Protein AF-A0A2V6VV26-F1 (afdb_monomer_lite)

Secondary structure (DSSP, 8-state):
-------------HHHHHHHHHHHHHHHHHT--------------GGGSPPPPP-SS--S-HHHHHHHHHHHTT-GGGSTTSS--HHHHHTBTTB----SS-SS--TTSTT--

Radius of gyration: 33.59 Å; chains: 1; bounding box: 86×89×39 Å

Foldseek 3Di:
DDDDDDDDDPDDDVVVVVVVVVVVVVVVVVPPPPPPPDPPPPPDPPVPDDDDDDDDDDDPDPVVVVVVVVVQQPFLCVPPVSHDHVCNQLVDVGHRPDLPPDPDCPPVNPSPD

Structure (mmCIF, N/CA/C/O backbone):
data_AF-A0A2V6VV26-F1
#
_entry.id   AF-A0A2V6VV26-F1
#
loop_
_atom_site.group_PDB
_atom_site.id
_atom_site.type_symbol
_atom_site.label_atom_id
_atom_site.label_alt_id
_atom_site.label_comp_id
_atom_site.label_asym_id
_atom_site.label_entity_id
_atom_site.label_seq_id
_atom_site.pdbx_PDB_ins_code
_atom_site.Cartn_x
_atom_site.Cartn_y
_atom_site.Cartn_z
_atom_site.occupancy
_atom_site.B_iso_or_equiv
_atom_site.auth_seq_id
_atom_site.auth_comp_id
_atom_site.auth_asym_id
_atom_site.auth_atom_id
_atom_site.pdbx_PDB_model_num
ATOM 1 N N . MET A 1 1 ? 70.371 -73.376 -9.907 1.00 39.97 1 MET A N 1
ATOM 2 C CA . MET A 1 1 ? 70.456 -71.936 -10.234 1.00 39.97 1 MET A CA 1
ATOM 3 C C . MET A 1 1 ? 69.125 -71.299 -9.867 1.00 39.97 1 MET A C 1
ATOM 5 O O . MET A 1 1 ? 68.187 -71.362 -10.646 1.00 39.97 1 MET A O 1
ATOM 9 N N . GLU A 1 2 ? 69.020 -70.791 -8.638 1.00 45.44 2 GLU A N 1
ATOM 10 C CA . GLU A 1 2 ? 67.886 -69.985 -8.168 1.00 45.44 2 GLU A CA 1
ATOM 11 C C . GLU A 1 2 ? 68.061 -68.538 -8.638 1.00 45.44 2 GLU A C 1
ATOM 13 O O . GLU A 1 2 ? 69.103 -67.929 -8.399 1.00 45.44 2 GLU A O 1
ATOM 18 N N . THR A 1 3 ? 67.039 -67.968 -9.271 1.00 49.72 3 THR A N 1
ATOM 19 C CA . THR A 1 3 ? 66.955 -66.529 -9.549 1.00 49.72 3 THR A CA 1
ATOM 20 C C . THR A 1 3 ? 65.807 -65.935 -8.743 1.00 49.72 3 THR A C 1
ATOM 22 O O . THR A 1 3 ? 64.638 -66.221 -8.998 1.00 49.72 3 THR A O 1
ATOM 25 N N . GLY A 1 4 ? 66.148 -65.117 -7.745 1.00 50.66 4 GLY A N 1
ATOM 26 C CA . GLY A 1 4 ? 65.194 -64.421 -6.888 1.00 50.66 4 GLY A CA 1
ATOM 27 C C . GLY A 1 4 ? 64.554 -63.211 -7.572 1.00 50.66 4 GLY A C 1
ATOM 28 O O . GLY A 1 4 ? 65.247 -62.323 -8.065 1.00 50.66 4 GLY A O 1
ATOM 29 N N . HIS A 1 5 ? 63.224 -63.123 -7.523 1.00 55.06 5 HIS A N 1
ATOM 30 C CA . HIS A 1 5 ? 62.486 -61.908 -7.869 1.00 55.06 5 HIS A CA 1
ATOM 31 C C . HIS A 1 5 ? 62.148 -61.101 -6.608 1.00 55.06 5 HIS A C 1
ATOM 33 O O . HIS A 1 5 ? 61.232 -61.420 -5.847 1.00 55.06 5 HIS A O 1
ATOM 39 N N . ARG A 1 6 ? 62.900 -60.011 -6.397 1.00 57.06 6 ARG A N 1
ATOM 40 C CA . ARG A 1 6 ? 62.583 -58.951 -5.428 1.00 57.06 6 ARG A CA 1
ATOM 41 C C . ARG A 1 6 ? 61.258 -58.284 -5.807 1.00 57.06 6 ARG A C 1
ATOM 43 O O . ARG A 1 6 ? 61.148 -57.680 -6.868 1.00 57.06 6 ARG A O 1
ATOM 50 N N . ARG A 1 7 ? 60.280 -58.324 -4.898 1.00 55.31 7 ARG A N 1
ATOM 51 C CA . ARG A 1 7 ? 59.045 -57.531 -4.982 1.00 55.31 7 ARG A CA 1
ATOM 52 C C . ARG A 1 7 ? 59.371 -56.041 -4.821 1.00 55.31 7 ARG A C 1
ATOM 54 O O . ARG A 1 7 ? 59.779 -55.601 -3.745 1.00 55.31 7 ARG A O 1
ATOM 61 N N . SER A 1 8 ? 59.178 -55.270 -5.886 1.00 57.44 8 SER A N 1
ATOM 62 C CA . SER A 1 8 ? 59.209 -53.808 -5.901 1.00 57.44 8 SER A CA 1
ATOM 63 C C . SER A 1 8 ? 57.988 -53.263 -5.153 1.00 57.44 8 SER A C 1
ATOM 65 O O . SER A 1 8 ? 56.840 -53.399 -5.568 1.00 57.44 8 SER A O 1
ATOM 67 N N . ARG A 1 9 ? 58.239 -52.674 -3.984 1.00 58.75 9 ARG A N 1
ATOM 68 C CA . ARG A 1 9 ? 57.225 -52.053 -3.131 1.00 58.75 9 ARG A CA 1
ATOM 69 C C . ARG A 1 9 ? 56.869 -50.690 -3.742 1.00 58.75 9 ARG A C 1
ATOM 71 O O . ARG A 1 9 ? 57.647 -49.747 -3.625 1.00 58.75 9 ARG A O 1
ATOM 78 N N . CYS A 1 10 ? 55.731 -50.599 -4.429 1.00 59.41 10 CYS A N 1
ATOM 79 C CA . CYS A 1 10 ? 55.211 -49.340 -4.964 1.00 59.41 10 CYS A CA 1
ATOM 80 C C . CYS A 1 10 ? 54.900 -48.393 -3.792 1.00 59.41 10 CYS A C 1
ATOM 82 O O . CYS A 1 10 ? 53.997 -48.655 -2.997 1.00 59.41 10 CYS A O 1
ATOM 84 N N . ARG A 1 11 ? 55.689 -47.325 -3.638 1.00 60.28 11 ARG A N 1
ATOM 85 C CA . ARG A 1 11 ? 55.463 -46.276 -2.636 1.00 60.28 11 ARG A CA 1
ATOM 86 C C . ARG A 1 11 ? 54.158 -45.558 -2.991 1.00 60.28 11 ARG A C 1
ATOM 88 O O . ARG A 1 11 ? 54.044 -44.970 -4.060 1.00 60.28 11 ARG A O 1
ATOM 95 N N . SER A 1 12 ? 53.164 -45.611 -2.111 1.00 58.12 12 SER A N 1
ATOM 96 C CA . SER A 1 12 ? 51.970 -44.776 -2.219 1.00 58.12 12 SER A CA 1
ATOM 97 C C . SER A 1 12 ? 52.377 -43.319 -1.976 1.00 58.12 12 SER A C 1
ATOM 99 O O . SER A 1 12 ? 52.893 -42.986 -0.914 1.00 58.12 12 SER A O 1
ATOM 101 N N . HIS A 1 13 ? 52.201 -42.453 -2.977 1.00 55.66 13 HIS A N 1
ATOM 102 C CA . HIS A 1 13 ? 52.558 -41.034 -2.897 1.00 55.66 13 HIS A CA 1
ATOM 103 C C . HIS A 1 13 ? 51.375 -40.223 -2.326 1.00 55.66 13 HIS A C 1
ATOM 105 O O . HIS A 1 13 ? 50.423 -39.948 -3.059 1.00 55.66 13 HIS A O 1
ATOM 111 N N . PRO A 1 14 ? 51.392 -39.819 -1.038 1.00 57.38 14 PRO A N 1
ATOM 112 C CA . PRO A 1 14 ? 50.271 -39.111 -0.403 1.00 57.38 14 PRO A CA 1
ATOM 113 C C . PRO A 1 14 ? 50.021 -37.725 -1.018 1.00 57.38 14 PRO A C 1
ATOM 115 O O . PRO A 1 14 ? 48.887 -37.255 -1.047 1.00 57.38 14 PRO A O 1
ATOM 118 N N . LEU A 1 15 ? 51.060 -37.107 -1.586 1.00 57.50 15 LEU A N 1
ATOM 119 C CA . LEU A 1 15 ? 50.991 -35.794 -2.232 1.00 57.50 15 LEU A CA 1
ATOM 120 C C . LEU A 1 15 ? 50.169 -35.813 -3.532 1.00 57.50 15 LEU A C 1
ATOM 122 O O . LEU A 1 15 ? 49.463 -34.853 -3.823 1.00 57.50 15 LEU A O 1
ATOM 126 N N . ALA A 1 16 ? 50.179 -36.929 -4.271 1.00 57.56 16 ALA A N 1
ATOM 127 C CA . ALA A 1 16 ? 49.372 -37.081 -5.484 1.00 57.56 16 ALA A CA 1
ATOM 128 C C . ALA A 1 16 ? 47.865 -37.136 -5.169 1.00 57.56 16 ALA A C 1
ATOM 130 O O . ALA A 1 16 ? 47.043 -36.637 -5.935 1.00 57.56 16 ALA A O 1
ATOM 131 N N . ARG A 1 17 ? 47.497 -37.691 -4.005 1.00 58.94 17 ARG A N 1
ATOM 132 C CA . ARG A 1 17 ? 46.103 -37.755 -3.535 1.00 58.94 17 ARG A CA 1
ATOM 133 C C . ARG A 1 17 ? 45.582 -36.396 -3.071 1.00 58.94 17 ARG A C 1
ATOM 135 O O . ARG A 1 17 ? 44.434 -36.067 -3.349 1.00 58.94 17 ARG A O 1
ATOM 142 N N . ALA A 1 18 ? 46.425 -35.598 -2.415 1.00 60.72 18 ALA A N 1
ATOM 143 C CA . ALA A 1 18 ? 46.066 -34.246 -1.991 1.00 60.72 18 ALA A CA 1
ATOM 144 C C . ALA A 1 18 ? 45.855 -33.299 -3.189 1.00 60.72 18 ALA A C 1
ATOM 146 O O . ALA A 1 18 ? 44.900 -32.526 -3.196 1.00 60.72 18 ALA A O 1
ATOM 147 N N . GLY A 1 19 ? 46.686 -33.409 -4.234 1.00 68.19 19 GLY A N 1
ATOM 148 C CA . GLY A 1 19 ? 46.536 -32.609 -5.458 1.00 68.19 19 GLY A CA 1
ATOM 149 C C . GLY A 1 19 ? 45.249 -32.909 -6.235 1.00 68.19 19 GLY A C 1
ATOM 150 O O . GLY A 1 19 ? 44.581 -31.987 -6.708 1.00 68.19 19 GLY A O 1
ATOM 151 N N . LEU A 1 20 ? 44.851 -34.185 -6.311 1.00 72.44 20 LEU A N 1
ATOM 152 C CA . LEU A 1 20 ? 43.575 -34.580 -6.918 1.00 72.44 20 LEU A CA 1
ATOM 153 C C . LEU A 1 20 ? 42.377 -34.054 -6.107 1.00 72.44 20 LEU A C 1
ATOM 155 O O . LEU A 1 20 ? 41.409 -33.564 -6.677 1.00 72.44 20 LEU A O 1
ATOM 159 N N . ALA A 1 21 ? 42.450 -34.101 -4.774 1.00 73.56 21 ALA A N 1
ATOM 160 C CA . ALA A 1 21 ? 41.376 -33.601 -3.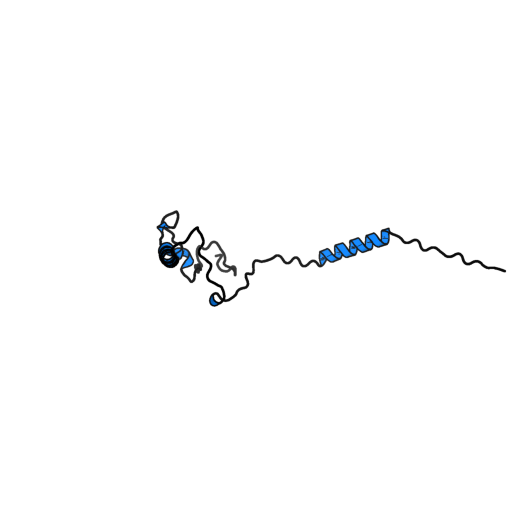919 1.00 73.56 21 ALA A CA 1
ATOM 161 C C . ALA A 1 21 ? 41.175 -32.080 -4.060 1.00 73.56 21 ALA A C 1
ATOM 163 O O . ALA A 1 21 ? 40.037 -31.626 -4.167 1.00 73.56 21 ALA A O 1
ATOM 164 N N . LEU A 1 22 ? 42.260 -31.295 -4.127 1.00 76.31 22 LEU A N 1
ATOM 165 C CA . LEU A 1 22 ? 42.164 -29.844 -4.335 1.00 76.31 22 LEU A CA 1
ATOM 166 C C . LEU A 1 22 ? 41.591 -29.479 -5.709 1.00 76.31 22 LEU A C 1
ATOM 168 O O . LEU A 1 22 ? 40.795 -28.549 -5.808 1.00 76.31 22 LEU A O 1
ATOM 172 N N . SER A 1 23 ? 41.977 -30.202 -6.762 1.00 74.69 23 SER A N 1
ATOM 173 C CA . SER A 1 23 ? 41.477 -29.941 -8.118 1.00 74.69 23 SER A CA 1
ATOM 174 C C . SER A 1 23 ? 39.997 -30.302 -8.270 1.00 74.69 23 SER A C 1
ATOM 176 O O . SER A 1 23 ? 39.257 -29.541 -8.888 1.00 74.69 23 SER A O 1
ATOM 178 N N . VAL A 1 24 ? 39.529 -31.383 -7.636 1.00 81.88 24 VAL A N 1
ATOM 179 C CA . VAL A 1 24 ? 38.095 -31.724 -7.581 1.00 81.88 24 VAL A CA 1
ATOM 180 C C . VAL A 1 24 ? 37.297 -30.675 -6.801 1.00 81.88 24 VAL A C 1
ATOM 182 O O . VAL A 1 24 ? 36.218 -30.285 -7.240 1.00 81.88 24 VAL A O 1
ATOM 185 N N . LEU A 1 25 ? 37.830 -30.168 -5.684 1.00 80.25 25 LEU A N 1
ATOM 186 C CA . LEU A 1 25 ? 37.162 -29.131 -4.893 1.00 80.25 25 LEU A CA 1
ATOM 187 C C . LEU A 1 25 ? 37.072 -27.798 -5.656 1.00 80.25 25 LEU A C 1
ATOM 189 O O . LEU A 1 25 ? 36.011 -27.178 -5.692 1.00 80.25 25 LEU A O 1
ATOM 193 N N . ALA A 1 26 ? 38.162 -27.381 -6.308 1.00 81.50 26 ALA A N 1
ATOM 194 C CA . ALA A 1 26 ? 38.203 -26.166 -7.120 1.00 81.50 26 ALA A CA 1
ATOM 195 C C . ALA A 1 26 ? 37.259 -26.250 -8.328 1.00 81.50 26 ALA A C 1
ATOM 197 O O . ALA A 1 26 ? 36.564 -25.287 -8.640 1.00 81.50 26 ALA A O 1
ATOM 198 N N . LEU A 1 27 ? 37.180 -27.416 -8.974 1.00 79.56 27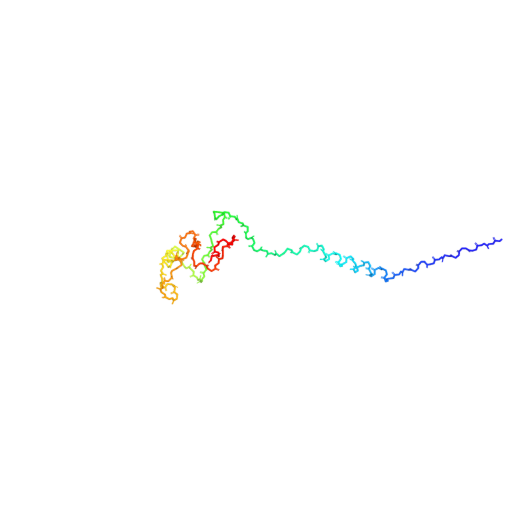 LEU A N 1
ATOM 199 C CA . LEU A 1 27 ? 36.262 -27.637 -10.084 1.00 79.56 27 LEU A CA 1
ATOM 200 C C . LEU A 1 27 ? 34.797 -27.666 -9.614 1.00 79.56 27 LEU A C 1
ATOM 202 O O . LEU A 1 27 ? 33.940 -27.083 -10.267 1.00 79.56 27 LEU A O 1
ATOM 206 N N . GLY A 1 28 ? 34.508 -28.253 -8.448 1.00 76.62 28 GLY A N 1
ATOM 207 C CA . GLY A 1 28 ? 33.176 -28.216 -7.834 1.00 76.62 28 GLY A CA 1
ATOM 208 C C . GLY A 1 28 ? 32.693 -26.801 -7.493 1.00 76.62 28 GLY A C 1
ATOM 209 O O . GLY A 1 28 ? 31.507 -26.517 -7.623 1.00 76.62 28 GLY A O 1
ATOM 210 N N . LEU A 1 29 ? 33.604 -25.891 -7.129 1.00 74.31 29 LEU A N 1
ATOM 211 C CA . LEU A 1 29 ? 33.287 -24.474 -6.912 1.00 74.31 29 LEU A CA 1
ATOM 212 C C . LEU A 1 29 ? 32.942 -23.735 -8.218 1.00 74.31 29 LEU A C 1
ATOM 214 O O . LEU A 1 29 ? 32.121 -22.825 -8.188 1.00 74.31 29 LEU A O 1
ATOM 218 N N . LEU A 1 30 ? 33.511 -24.144 -9.359 1.00 73.25 30 LEU A N 1
ATOM 219 C CA . LEU A 1 30 ? 33.193 -23.576 -10.680 1.00 73.25 30 LEU A CA 1
ATOM 220 C C . LEU A 1 30 ? 31.827 -24.034 -11.225 1.00 73.25 30 LEU A C 1
ATOM 222 O O . LEU A 1 30 ? 31.260 -23.354 -12.075 1.00 73.25 30 LEU A O 1
ATOM 226 N N . PHE A 1 31 ? 31.292 -25.158 -10.736 1.00 69.38 31 PHE A N 1
ATOM 227 C CA . PHE A 1 31 ? 29.965 -25.681 -11.102 1.00 69.38 31 PHE A CA 1
ATOM 228 C C . PHE A 1 31 ? 28.877 -25.382 -10.060 1.00 69.38 31 PHE A C 1
ATOM 230 O O . PHE A 1 31 ? 27.745 -25.848 -10.200 1.00 69.38 31 PHE A O 1
ATOM 237 N N . MET A 1 32 ? 29.198 -24.618 -9.012 1.00 67.38 32 MET A N 1
ATOM 238 C CA . MET A 1 32 ? 28.219 -24.216 -8.010 1.00 67.38 32 MET A CA 1
ATOM 239 C C . MET A 1 32 ? 27.341 -23.100 -8.589 1.00 67.38 32 MET A C 1
ATOM 241 O O . MET A 1 32 ? 27.727 -21.934 -8.626 1.00 67.38 32 MET A O 1
ATOM 245 N N . ASP A 1 33 ? 26.161 -23.473 -9.081 1.00 62.69 33 ASP A N 1
ATOM 246 C CA . ASP A 1 33 ? 25.144 -22.546 -9.575 1.00 62.69 33 ASP A CA 1
ATOM 247 C C . ASP A 1 33 ? 24.624 -21.726 -8.380 1.00 62.69 33 ASP A C 1
ATOM 249 O O . ASP A 1 33 ? 23.779 -22.172 -7.598 1.00 62.69 33 ASP A O 1
ATOM 253 N N . ALA A 1 34 ? 25.208 -20.545 -8.168 1.00 59.34 34 ALA A N 1
ATOM 254 C CA . ALA A 1 34 ? 24.777 -19.612 -7.141 1.00 59.34 34 ALA A CA 1
ATOM 255 C C . ALA A 1 34 ? 23.416 -19.039 -7.550 1.00 59.34 34 ALA A C 1
ATOM 257 O O . ALA A 1 34 ? 23.319 -17.978 -8.169 1.00 59.34 34 ALA A O 1
ATOM 258 N N . ARG A 1 35 ? 22.343 -19.752 -7.201 1.00 63.06 35 ARG A N 1
ATOM 259 C CA . ARG A 1 35 ? 20.988 -19.214 -7.264 1.00 63.06 35 ARG A CA 1
ATOM 260 C C . ARG A 1 35 ? 20.899 -18.063 -6.266 1.00 63.06 35 ARG A C 1
ATOM 262 O O . ARG A 1 35 ? 20.638 -18.261 -5.083 1.00 63.06 35 ARG A O 1
ATOM 269 N N . VAL A 1 36 ? 21.138 -16.845 -6.742 1.00 55.22 36 VAL A N 1
ATOM 270 C CA . VAL A 1 36 ? 20.681 -15.642 -6.052 1.00 55.22 36 VAL A CA 1
ATOM 271 C C . VAL A 1 36 ? 19.167 -15.766 -5.985 1.00 55.22 36 VAL A C 1
ATOM 273 O O . VAL A 1 36 ? 18.512 -15.773 -7.027 1.00 55.22 36 VAL A O 1
ATOM 276 N N . ALA A 1 37 ? 18.627 -15.914 -4.776 1.00 50.97 37 ALA A N 1
ATOM 277 C CA . ALA A 1 37 ? 17.198 -15.825 -4.535 1.00 50.97 37 ALA A CA 1
ATOM 278 C C . ALA A 1 37 ? 16.750 -14.417 -4.936 1.00 50.97 37 ALA A C 1
ATOM 280 O O . ALA A 1 37 ? 16.808 -13.472 -4.150 1.00 50.97 37 ALA A O 1
ATOM 281 N N . ARG A 1 38 ? 16.359 -14.257 -6.200 1.00 55.00 38 ARG A N 1
ATOM 282 C CA . ARG A 1 38 ? 15.478 -13.168 -6.577 1.00 55.00 38 ARG A CA 1
ATOM 283 C C . ARG A 1 38 ? 14.164 -13.466 -5.871 1.00 55.00 38 ARG A C 1
ATOM 285 O O . ARG A 1 38 ? 13.717 -14.613 -5.848 1.00 55.00 38 ARG A O 1
ATOM 292 N N . ALA A 1 39 ? 13.603 -12.463 -5.208 1.00 48.75 39 ALA A N 1
ATOM 293 C CA . ALA A 1 39 ? 12.259 -12.543 -4.663 1.00 48.75 39 ALA A CA 1
ATOM 294 C C . ALA A 1 39 ? 11.266 -12.528 -5.833 1.00 48.75 39 ALA A C 1
ATOM 296 O O . ALA A 1 39 ? 10.515 -11.577 -6.018 1.00 48.75 39 ALA A O 1
ATOM 297 N N . ASP A 1 40 ? 11.296 -13.576 -6.646 1.00 51.78 40 ASP A N 1
ATOM 298 C CA . ASP A 1 40 ? 10.284 -13.858 -7.641 1.00 51.78 40 ASP A CA 1
ATOM 299 C C . ASP A 1 40 ? 9.154 -14.502 -6.837 1.00 51.78 40 ASP A C 1
ATOM 301 O O . ASP A 1 40 ? 9.061 -15.721 -6.707 1.00 51.78 40 ASP A O 1
ATOM 305 N N . GLY A 1 41 ? 8.379 -13.668 -6.137 1.00 58.09 41 GLY A N 1
ATOM 306 C CA . GLY A 1 41 ? 7.162 -14.129 -5.486 1.00 58.09 41 GLY A CA 1
ATOM 307 C C . GLY A 1 41 ? 6.325 -14.825 -6.548 1.00 58.09 41 GLY A C 1
ATOM 308 O O . GLY A 1 41 ? 6.015 -14.207 -7.563 1.00 58.09 41 GLY A O 1
ATOM 309 N N . ASP A 1 42 ? 6.037 -16.108 -6.338 1.00 60.19 42 ASP A N 1
ATOM 310 C CA . ASP A 1 42 ? 5.197 -16.920 -7.213 1.00 60.19 42 ASP A CA 1
ATOM 311 C C . ASP A 1 42 ? 3.952 -16.104 -7.583 1.00 60.19 42 ASP A C 1
ATOM 313 O O . ASP A 1 42 ? 3.153 -15.746 -6.711 1.00 60.19 42 ASP A O 1
ATOM 317 N N . LEU A 1 43 ? 3.865 -15.683 -8.850 1.00 63.59 43 LEU A N 1
ATOM 318 C CA . LEU A 1 43 ? 2.849 -14.747 -9.329 1.00 63.59 43 LEU A CA 1
ATOM 319 C C . LEU A 1 43 ? 1.522 -15.495 -9.473 1.00 63.59 43 LEU A C 1
ATOM 321 O O . LEU A 1 43 ? 1.032 -15.751 -10.571 1.00 63.59 43 LEU A O 1
ATOM 325 N N . ALA A 1 44 ? 0.945 -15.877 -8.342 1.00 75.81 44 ALA A N 1
ATOM 326 C CA . ALA A 1 44 ? -0.375 -16.458 -8.271 1.00 75.81 44 ALA A CA 1
ATOM 327 C C . ALA A 1 44 ? -1.429 -15.352 -8.478 1.00 75.81 44 ALA A C 1
ATOM 329 O O . ALA A 1 44 ? -1.254 -14.224 -8.001 1.00 75.81 44 ALA A O 1
ATOM 330 N N . PRO A 1 45 ? -2.548 -15.633 -9.172 1.00 80.94 45 PRO A N 1
ATOM 331 C CA . PRO A 1 45 ? -3.608 -14.649 -9.343 1.00 80.94 45 PRO A CA 1
ATOM 332 C C . PRO A 1 45 ? -4.124 -14.182 -7.980 1.00 80.94 45 PRO A C 1
ATOM 334 O O . PRO A 1 45 ? -4.290 -14.994 -7.069 1.00 80.94 45 PRO A O 1
ATOM 337 N N . LEU A 1 46 ? -4.440 -12.890 -7.842 1.00 77.56 46 LEU A N 1
ATOM 338 C CA . LEU A 1 46 ? -4.831 -12.294 -6.555 1.00 77.56 46 LEU A CA 1
ATOM 339 C C . LEU A 1 46 ? -6.038 -12.998 -5.908 1.00 77.56 46 LEU A C 1
ATOM 341 O O . LEU A 1 46 ? -6.153 -13.031 -4.690 1.00 77.56 46 LEU A O 1
ATOM 345 N N . SER A 1 47 ? -6.906 -13.620 -6.710 1.00 83.94 47 SER A N 1
ATOM 346 C CA . SER A 1 47 ? -8.029 -14.436 -6.232 1.00 83.94 47 SER A CA 1
ATOM 347 C C . SER A 1 47 ? -7.615 -15.726 -5.513 1.00 83.94 47 SER A C 1
ATOM 349 O O . SER A 1 47 ? -8.396 -16.257 -4.730 1.00 83.94 47 SER A O 1
ATOM 351 N N . SER A 1 48 ? -6.420 -16.250 -5.794 1.00 85.69 48 SER A N 1
ATOM 352 C CA . SER A 1 48 ? -5.847 -17.428 -5.127 1.00 85.69 48 SER A CA 1
ATOM 353 C C . SER A 1 48 ? -5.020 -17.084 -3.888 1.00 85.69 48 SER A C 1
ATOM 355 O O . SER A 1 48 ? -4.722 -17.970 -3.088 1.00 85.69 48 SER A O 1
ATOM 357 N N . VAL A 1 49 ? -4.683 -15.806 -3.693 1.00 82.19 49 VAL A N 1
ATOM 358 C CA . VAL A 1 49 ? -3.924 -15.338 -2.534 1.00 82.19 49 VAL A CA 1
ATOM 359 C C . VAL A 1 49 ? -4.898 -14.892 -1.445 1.00 82.19 49 VAL A C 1
ATOM 361 O O . VAL A 1 49 ? -5.783 -14.067 -1.667 1.00 82.19 49 VAL A O 1
ATOM 364 N N . GLY A 1 50 ? -4.751 -15.443 -0.239 1.00 84.75 50 GLY A N 1
ATOM 365 C CA . GLY A 1 50 ? -5.573 -15.045 0.903 1.00 84.75 50 GLY A CA 1
ATOM 366 C C . GLY A 1 50 ? -5.351 -13.577 1.276 1.00 84.75 50 GLY A C 1
ATOM 367 O O . GLY A 1 50 ? -4.217 -13.099 1.292 1.00 84.75 50 GLY A O 1
ATOM 368 N N . VAL A 1 51 ? -6.426 -12.861 1.622 1.00 83.44 51 VAL A N 1
ATOM 369 C CA . VAL A 1 51 ? -6.321 -11.467 2.080 1.00 83.44 51 VAL A CA 1
ATOM 370 C C . VAL A 1 51 ? -5.459 -11.410 3.350 1.00 83.44 51 VAL A C 1
ATOM 372 O O . VAL A 1 51 ? -5.782 -12.104 4.323 1.00 83.44 51 VAL A O 1
ATOM 375 N N . PRO A 1 52 ? -4.401 -10.576 3.390 1.00 82.69 52 PRO A N 1
ATOM 376 C CA . PRO A 1 52 ? -3.561 -10.435 4.571 1.00 82.69 52 PRO A CA 1
ATOM 377 C C . PRO A 1 52 ? -4.371 -10.062 5.814 1.00 82.69 52 PRO A C 1
ATOM 379 O O . PRO A 1 52 ? -5.292 -9.238 5.775 1.00 82.69 52 PRO A O 1
ATOM 382 N N . LYS A 1 53 ? -4.019 -10.666 6.951 1.00 83.50 53 LYS A N 1
ATOM 383 C CA . LYS A 1 53 ? -4.655 -10.340 8.229 1.00 83.50 53 LYS A CA 1
ATOM 384 C C . LYS A 1 53 ? -4.237 -8.931 8.654 1.00 83.50 53 LYS A C 1
ATOM 386 O 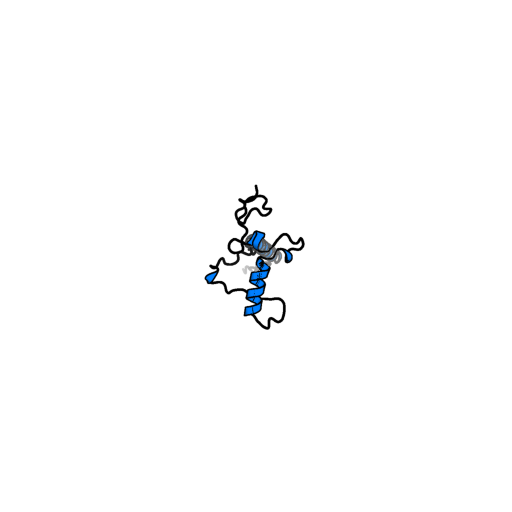O . LYS A 1 53 ? -3.075 -8.558 8.529 1.00 83.50 53 LYS A O 1
ATOM 391 N N . ARG A 1 54 ? -5.182 -8.163 9.197 1.00 85.12 54 ARG A N 1
ATOM 392 C CA . ARG A 1 54 ? -4.909 -6.840 9.775 1.00 85.12 54 ARG A CA 1
ATOM 393 C C . ARG A 1 54 ? -3.962 -6.984 10.971 1.00 85.12 54 ARG A C 1
ATOM 395 O O . ARG A 1 54 ? -4.199 -7.828 11.835 1.00 85.12 54 ARG A O 1
ATOM 402 N N . THR A 1 55 ? -2.925 -6.158 11.015 1.00 80.69 55 THR A N 1
ATOM 403 C CA . THR A 1 55 ? -1.917 -6.087 12.084 1.00 80.69 55 THR A CA 1
ATOM 404 C C . THR A 1 55 ? -2.010 -4.729 12.800 1.00 80.69 55 THR A C 1
ATOM 406 O O . THR A 1 55 ? -2.729 -3.847 12.337 1.00 80.69 55 THR A O 1
ATOM 409 N N . GLY A 1 56 ? -1.342 -4.556 13.950 1.00 74.06 56 GLY A N 1
ATOM 410 C CA . GLY A 1 56 ? -1.343 -3.277 14.691 1.00 74.06 56 GLY A CA 1
ATOM 411 C C . GLY A 1 56 ? -1.972 -3.301 16.092 1.00 74.06 56 GLY A C 1
ATOM 412 O O . GLY A 1 56 ? -2.405 -2.265 16.581 1.00 74.06 56 GLY A O 1
ATOM 413 N N . GLY A 1 57 ? -2.022 -4.466 16.747 1.00 82.56 57 GLY A N 1
ATOM 414 C CA . GLY A 1 57 ? -2.539 -4.625 18.113 1.00 82.56 57 GLY A CA 1
ATOM 415 C C . GLY A 1 57 ? -3.847 -5.419 18.181 1.00 82.56 57 GLY A C 1
ATOM 416 O O . GLY A 1 57 ? -4.219 -6.120 17.238 1.00 82.56 57 GLY A O 1
ATOM 417 N N . THR A 1 58 ? -4.541 -5.341 19.319 1.00 90.31 58 THR A N 1
ATOM 418 C CA . THR A 1 58 ? -5.786 -6.088 19.559 1.00 90.31 58 THR A CA 1
ATOM 419 C C . THR A 1 58 ? -6.964 -5.445 18.826 1.00 90.31 58 THR A C 1
ATOM 421 O O . THR A 1 58 ? -7.503 -4.427 19.254 1.00 90.31 58 THR A O 1
ATOM 424 N N . ILE A 1 59 ? -7.408 -6.066 17.731 1.00 91.44 59 ILE A N 1
ATOM 425 C CA . ILE A 1 59 ? -8.585 -5.634 16.963 1.00 91.44 59 ILE A CA 1
ATOM 426 C C . ILE A 1 59 ? -9.832 -6.335 17.508 1.00 91.44 59 ILE A C 1
ATOM 428 O O . ILE A 1 59 ? -10.107 -7.486 17.172 1.00 91.44 59 ILE A O 1
ATOM 432 N N . ILE A 1 60 ? -10.617 -5.623 18.317 1.00 93.75 60 ILE A N 1
ATOM 433 C CA . ILE A 1 60 ? -11.856 -6.154 18.914 1.00 93.75 60 ILE A CA 1
ATOM 434 C C . ILE A 1 60 ? -13.035 -6.199 17.929 1.00 93.75 60 ILE A C 1
ATOM 436 O O . ILE A 1 60 ? -13.958 -6.989 18.099 1.00 93.75 60 ILE A O 1
ATOM 440 N N . ASN A 1 61 ? -13.010 -5.369 16.879 1.00 93.75 61 ASN A N 1
ATOM 441 C CA . ASN A 1 61 ? -14.062 -5.311 15.866 1.00 93.75 61 ASN A CA 1
ATOM 442 C C . ASN A 1 61 ? -13.465 -5.179 14.461 1.00 93.75 61 ASN A C 1
ATOM 444 O O . ASN A 1 61 ? -13.101 -4.098 13.997 1.00 93.75 61 ASN A O 1
ATOM 448 N N . ASN A 1 62 ? -13.400 -6.309 13.759 1.00 91.19 62 ASN A N 1
ATOM 449 C CA . ASN A 1 62 ? -12.835 -6.377 12.416 1.00 91.19 62 ASN A CA 1
ATOM 450 C C . ASN A 1 62 ? -13.667 -5.619 11.372 1.00 91.19 62 ASN A C 1
ATOM 452 O O . ASN A 1 62 ? -13.096 -5.017 10.467 1.00 91.19 62 ASN A O 1
ATOM 456 N N . ALA A 1 63 ? -14.996 -5.622 11.491 1.00 93.50 63 ALA A N 1
ATOM 457 C CA . ALA A 1 63 ? -15.863 -4.929 10.542 1.00 93.50 63 ALA A CA 1
ATOM 458 C C . ALA A 1 63 ? -15.693 -3.405 10.636 1.00 93.50 63 ALA A C 1
ATOM 460 O O . ALA A 1 63 ? -15.602 -2.729 9.611 1.00 93.50 63 ALA A O 1
ATOM 461 N N . ALA A 1 64 ? -15.594 -2.871 11.856 1.00 94.88 64 ALA A N 1
ATOM 462 C CA . ALA A 1 64 ? -15.306 -1.460 12.090 1.00 94.88 64 ALA A CA 1
ATOM 463 C C . ALA A 1 64 ? -13.909 -1.080 11.577 1.00 94.88 64 ALA A C 1
ATOM 465 O O . ALA A 1 64 ? -13.779 -0.089 10.863 1.00 94.88 64 ALA A O 1
ATOM 466 N N . ALA A 1 65 ? -12.892 -1.906 11.847 1.00 93.00 65 ALA A N 1
ATOM 467 C CA . ALA A 1 65 ? -11.533 -1.672 11.360 1.00 93.00 65 ALA A CA 1
ATOM 468 C C . ALA A 1 65 ? -11.453 -1.622 9.822 1.00 93.00 65 ALA A C 1
ATOM 470 O O . ALA A 1 65 ? -10.754 -0.777 9.272 1.00 93.00 65 ALA A O 1
ATOM 471 N N . ILE A 1 66 ?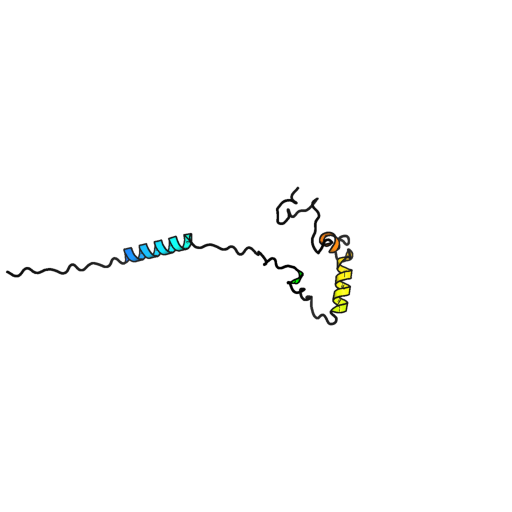 -12.206 -2.477 9.114 1.00 92.31 66 ILE A N 1
ATOM 472 C CA . ILE A 1 66 ? -12.290 -2.428 7.643 1.00 92.31 66 ILE A CA 1
ATOM 473 C C . ILE A 1 66 ? -12.886 -1.099 7.172 1.00 92.31 66 ILE A C 1
ATOM 475 O O . ILE A 1 66 ? -12.359 -0.492 6.244 1.00 92.31 66 ILE A O 1
ATOM 479 N N . LYS A 1 67 ? -13.989 -0.652 7.785 1.00 96.06 67 LYS A N 1
ATOM 480 C CA . LYS A 1 67 ? -14.640 0.613 7.409 1.00 96.06 67 LYS A CA 1
ATOM 481 C C . LYS A 1 67 ? -13.712 1.803 7.646 1.00 96.06 67 LYS A C 1
ATOM 483 O O . LYS A 1 67 ? -13.567 2.630 6.754 1.00 96.06 67 LYS A O 1
ATOM 488 N N . LEU A 1 68 ? -13.049 1.839 8.802 1.00 94.12 68 LEU A N 1
ATOM 489 C CA . LEU A 1 68 ? -12.085 2.882 9.139 1.00 94.12 68 LEU A CA 1
ATOM 490 C C . LEU A 1 68 ? -10.905 2.896 8.162 1.00 94.12 68 LEU A C 1
ATOM 492 O O . LEU A 1 68 ? -10.591 3.943 7.614 1.00 94.12 68 LEU A O 1
ATOM 496 N N . GLY A 1 69 ? -10.296 1.739 7.883 1.00 92.31 69 GLY A N 1
ATOM 497 C CA . GLY A 1 69 ? -9.180 1.653 6.939 1.00 92.31 69 GLY A CA 1
ATOM 498 C C . GLY A 1 69 ? -9.560 2.119 5.531 1.00 92.31 69 GLY A C 1
ATOM 499 O O . GLY A 1 69 ? -8.795 2.835 4.896 1.00 92.31 69 GLY A O 1
ATOM 500 N N . LYS A 1 70 ? -10.771 1.784 5.065 1.00 93.50 70 LYS A N 1
ATOM 501 C CA . LYS A 1 70 ? -11.291 2.285 3.783 1.00 93.50 70 LYS A CA 1
ATOM 502 C C . LYS A 1 70 ? -11.495 3.801 3.774 1.00 93.50 70 LYS A C 1
ATOM 504 O O . LYS A 1 70 ? -11.297 4.399 2.727 1.00 93.50 70 LYS A O 1
ATOM 509 N N . ALA A 1 71 ? -11.889 4.403 4.896 1.00 96.44 71 ALA A N 1
ATOM 510 C CA . ALA A 1 71 ? -12.014 5.855 5.005 1.00 96.44 71 ALA A CA 1
ATOM 511 C C . ALA A 1 71 ? -10.634 6.534 4.984 1.00 96.44 71 ALA A C 1
ATOM 513 O O . ALA A 1 71 ? -10.398 7.402 4.152 1.00 96.44 71 ALA A O 1
ATOM 514 N N . LEU A 1 72 ? -9.700 6.066 5.822 1.00 95.44 72 LEU A N 1
ATOM 515 C CA . LEU A 1 72 ? -8.341 6.616 5.918 1.00 95.44 72 LEU A CA 1
ATOM 516 C C . LEU A 1 72 ? -7.540 6.481 4.618 1.00 95.44 72 LEU A C 1
ATOM 518 O O . LEU A 1 72 ? -6.694 7.318 4.329 1.00 95.44 72 LEU A O 1
ATOM 522 N N . PHE A 1 73 ? -7.822 5.463 3.799 1.00 95.06 73 PHE A N 1
ATOM 523 C CA . PHE A 1 73 ? -7.157 5.281 2.505 1.00 95.06 73 PHE A CA 1
ATOM 524 C C . PHE A 1 73 ? -7.279 6.512 1.586 1.00 95.06 73 PHE A C 1
ATOM 526 O O . PHE A 1 73 ? -6.391 6.759 0.769 1.00 95.06 73 PHE A O 1
ATOM 533 N N . TRP A 1 74 ? -8.356 7.286 1.739 1.00 95.25 74 TRP A N 1
ATOM 534 C CA . TRP A 1 74 ? -8.646 8.488 0.956 1.00 95.25 74 TRP A CA 1
ATOM 535 C C . TRP A 1 74 ? -8.434 9.795 1.734 1.00 95.25 74 TRP A C 1
ATOM 537 O O . TRP A 1 74 ? -8.713 10.859 1.193 1.00 95.25 74 TRP A O 1
ATOM 547 N N . ASP A 1 75 ? -7.964 9.738 2.982 1.00 97.38 75 ASP A N 1
ATOM 548 C CA . ASP A 1 75 ? -7.808 10.921 3.832 1.00 97.38 75 ASP A CA 1
ATOM 549 C C . ASP A 1 75 ? -6.386 11.494 3.724 1.00 97.38 75 ASP A C 1
ATOM 551 O O . ASP A 1 75 ? -5.411 10.848 4.122 1.00 97.38 75 ASP A O 1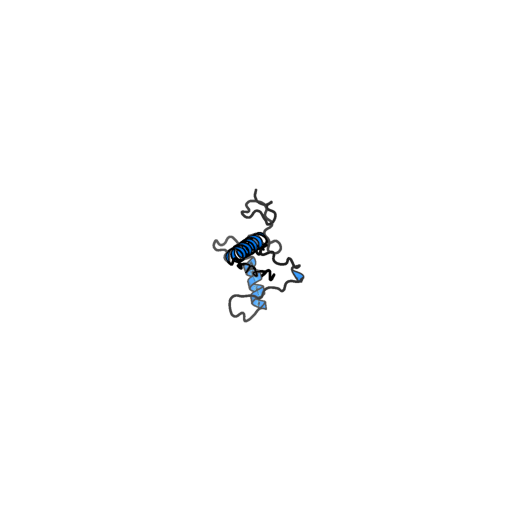
ATOM 555 N N . GLU A 1 76 ? -6.268 12.719 3.204 1.00 97.25 76 GLU A N 1
ATOM 556 C CA . GLU A 1 76 ? -4.997 13.443 3.056 1.00 97.25 76 GLU A CA 1
ATOM 557 C C . GLU A 1 76 ? -4.328 13.755 4.398 1.00 97.25 76 GLU A C 1
ATOM 559 O O . GLU A 1 76 ? -3.104 13.846 4.462 1.00 97.25 76 GLU A O 1
ATOM 564 N N . GLN A 1 77 ? -5.095 13.854 5.490 1.00 96.25 77 GLN A N 1
ATOM 565 C CA . GLN A 1 77 ? -4.544 14.109 6.826 1.00 96.25 77 GLN A CA 1
ATOM 566 C C . GLN A 1 77 ? -3.721 12.930 7.357 1.00 96.25 77 GLN A C 1
ATOM 568 O O . GLN A 1 77 ? -2.967 13.081 8.316 1.00 96.25 77 GLN A O 1
ATOM 573 N N . THR A 1 78 ? -3.851 11.752 6.740 1.00 94.81 78 THR A N 1
ATOM 574 C CA . THR A 1 78 ? -2.998 10.595 7.039 1.00 94.81 78 THR A CA 1
ATOM 575 C C . THR A 1 78 ? -1.574 10.789 6.501 1.00 94.81 78 THR A C 1
ATOM 577 O O . THR A 1 78 ? -0.643 10.135 6.974 1.00 94.81 78 THR A O 1
ATOM 580 N N . GLY A 1 79 ? -1.391 11.678 5.518 1.00 93.19 79 GLY A N 1
ATOM 581 C CA . GLY A 1 79 ? -0.090 12.099 5.012 1.00 93.19 79 GLY A CA 1
ATOM 582 C C . GLY A 1 79 ? 0.569 13.124 5.932 1.00 93.19 79 GLY A C 1
ATOM 583 O O . GLY A 1 79 ? -0.088 14.002 6.484 1.00 93.19 79 GLY A O 1
ATOM 584 N N . GLY A 1 80 ? 1.893 13.046 6.081 1.00 94.12 80 GLY A N 1
ATOM 585 C CA . GLY A 1 80 ? 2.636 13.919 7.001 1.00 94.12 80 GLY A CA 1
ATOM 586 C C . GLY A 1 80 ? 2.581 15.414 6.658 1.00 94.12 80 GLY A C 1
ATOM 587 O O . GLY A 1 80 ? 2.810 16.244 7.532 1.00 94.12 80 GLY A O 1
ATOM 588 N N . ASP A 1 81 ? 2.272 15.757 5.407 1.00 94.62 81 ASP A N 1
ATOM 589 C CA . ASP A 1 81 ? 2.116 17.131 4.921 1.00 94.62 81 ASP A CA 1
ATOM 590 C C . ASP A 1 81 ? 0.648 17.559 4.745 1.00 94.62 81 ASP A C 1
ATOM 592 O O . ASP A 1 81 ? 0.388 18.695 4.341 1.00 94.62 81 ASP A O 1
ATOM 596 N N . GLY A 1 82 ? -0.307 16.668 5.036 1.00 94.75 82 GLY A N 1
ATOM 597 C CA . GLY A 1 82 ? -1.738 16.917 4.872 1.00 94.75 82 GLY A CA 1
ATOM 598 C C . GLY A 1 82 ? -2.191 17.116 3.423 1.00 94.75 82 GLY A C 1
ATOM 599 O O . GLY A 1 82 ? -3.233 17.732 3.220 1.00 94.75 82 GLY A O 1
ATOM 600 N N . ARG A 1 83 ? -1.408 16.673 2.427 1.00 95.12 83 ARG A N 1
ATOM 601 C CA . ARG A 1 83 ? -1.725 16.819 0.989 1.00 95.12 83 ARG A CA 1
ATOM 602 C C . ARG A 1 83 ? -1.795 15.496 0.233 1.00 95.12 83 ARG A C 1
ATOM 604 O O . ARG A 1 83 ? -2.240 15.465 -0.912 1.00 95.12 83 ARG A O 1
ATOM 611 N N . ILE A 1 84 ? -1.292 14.417 0.829 1.00 94.25 84 ILE A N 1
ATOM 612 C CA . ILE A 1 84 ? -1.144 13.115 0.177 1.00 94.25 84 ILE A CA 1
ATOM 613 C C . ILE A 1 84 ? -1.904 12.055 0.971 1.00 94.25 84 ILE A C 1
ATOM 615 O O . ILE A 1 84 ? -1.571 11.764 2.118 1.00 94.25 84 ILE A O 1
ATOM 619 N N . ALA A 1 85 ? -2.892 11.430 0.334 1.00 96.19 85 ALA A N 1
ATOM 620 C CA . ALA A 1 85 ? -3.544 10.227 0.839 1.00 96.19 85 ALA A CA 1
ATOM 621 C C . ALA A 1 85 ? -2.885 8.971 0.244 1.00 96.19 85 ALA A C 1
ATOM 623 O O . ALA A 1 85 ? -2.183 9.033 -0.768 1.00 96.19 85 ALA A O 1
ATOM 624 N N . CYS A 1 86 ? -3.172 7.790 0.803 1.00 94.50 86 CYS A N 1
ATOM 625 C CA . CYS A 1 86 ? -2.721 6.525 0.207 1.00 94.50 86 CYS A CA 1
ATOM 626 C C . CYS A 1 86 ? -3.231 6.378 -1.239 1.00 94.50 86 CYS A C 1
ATOM 628 O O . CYS A 1 86 ? -2.492 5.966 -2.137 1.00 94.50 86 CYS A O 1
ATOM 630 N N . ALA A 1 87 ? -4.487 6.765 -1.471 1.00 94.88 87 ALA A N 1
ATOM 631 C CA . ALA A 1 87 ? -5.128 6.711 -2.776 1.00 94.88 87 ALA A CA 1
ATOM 632 C C . ALA A 1 87 ? -4.473 7.611 -3.835 1.00 94.88 87 ALA A C 1
ATOM 634 O O . ALA A 1 87 ? -4.599 7.307 -5.017 1.00 94.88 87 ALA A O 1
ATOM 635 N N . THR A 1 88 ? -3.746 8.669 -3.453 1.00 93.12 88 THR A N 1
ATOM 636 C CA . THR A 1 88 ? -3.088 9.583 -4.405 1.00 93.12 88 THR A CA 1
ATOM 637 C C . THR A 1 88 ? -2.141 8.838 -5.349 1.00 93.12 88 THR A C 1
ATOM 639 O O . THR A 1 88 ? -2.076 9.163 -6.532 1.00 93.12 88 THR A O 1
ATOM 642 N N . CYS A 1 89 ? -1.454 7.808 -4.844 1.00 90.06 89 CYS A N 1
ATOM 643 C CA . CYS A 1 89 ? -0.609 6.933 -5.657 1.00 90.06 89 CYS A CA 1
ATOM 644 C C . CYS A 1 89 ? -1.281 5.577 -5.939 1.00 90.06 89 CYS A C 1
ATOM 646 O O . CYS A 1 89 ? -1.092 5.022 -7.009 1.00 90.06 89 CYS A O 1
ATOM 648 N N . HIS A 1 90 ? -2.097 5.038 -5.026 1.00 91.56 90 HIS A N 1
ATOM 649 C CA . HIS A 1 90 ? -2.627 3.665 -5.111 1.00 91.56 90 HIS A CA 1
ATOM 650 C C . HIS A 1 90 ? -4.079 3.556 -5.628 1.00 91.56 90 HIS A C 1
ATOM 652 O O . HIS A 1 90 ? -4.795 2.609 -5.289 1.00 91.56 90 HIS A O 1
ATOM 658 N N . PHE A 1 91 ? -4.541 4.504 -6.447 1.00 89.50 91 PHE A N 1
ATOM 659 C CA . PHE A 1 91 ? -5.926 4.558 -6.942 1.00 89.50 91 PHE A CA 1
ATOM 660 C C . PHE A 1 91 ? -6.295 3.427 -7.916 1.00 89.50 91 PHE A C 1
ATOM 662 O O . PHE A 1 91 ? -7.475 3.096 -8.046 1.00 89.50 91 PHE A O 1
ATOM 669 N N . HIS A 1 92 ? -5.320 2.822 -8.602 1.00 88.69 92 HIS A N 1
ATOM 670 C CA . HIS A 1 92 ? -5.569 1.789 -9.605 1.00 88.69 92 HIS A CA 1
ATOM 671 C C . HIS A 1 92 ? -5.182 0.405 -9.082 1.00 88.69 92 HIS A C 1
ATOM 673 O O . HIS A 1 92 ? -4.047 -0.032 -9.237 1.00 88.69 92 HIS A O 1
ATOM 679 N N . ASN A 1 93 ? -6.125 -0.300 -8.448 1.00 82.75 93 ASN A N 1
ATOM 680 C CA . ASN A 1 93 ? -5.896 -1.635 -7.869 1.00 82.75 93 ASN A CA 1
ATOM 681 C C . ASN A 1 93 ? -4.690 -1.697 -6.910 1.00 82.75 93 ASN A C 1
ATOM 683 O O . ASN A 1 93 ? -4.012 -2.718 -6.825 1.00 82.75 93 ASN A O 1
ATOM 687 N N . GLY A 1 94 ? -4.408 -0.608 -6.189 1.00 83.31 94 GLY A N 1
ATOM 688 C CA . GLY A 1 94 ? -3.238 -0.549 -5.318 1.00 83.31 94 GLY A CA 1
ATOM 689 C C . GLY A 1 94 ? -1.923 -0.277 -6.052 1.00 83.31 94 GLY A C 1
ATOM 690 O O . GLY A 1 94 ? -0.869 -0.405 -5.440 1.00 83.31 94 GLY A O 1
ATOM 691 N N . ALA A 1 95 ? -1.956 0.103 -7.327 1.00 83.56 95 ALA A N 1
ATOM 692 C CA . ALA A 1 95 ? -0.790 0.479 -8.113 1.00 83.56 95 ALA A CA 1
ATOM 693 C C . ALA A 1 95 ? -0.865 1.941 -8.561 1.00 83.56 95 ALA A C 1
ATOM 695 O O . ALA A 1 95 ? -1.948 2.510 -8.731 1.00 83.56 95 ALA A O 1
ATOM 696 N N . ASP A 1 96 ? 0.319 2.501 -8.772 1.00 85.69 96 ASP A N 1
ATOM 697 C CA . ASP A 1 96 ? 0.524 3.816 -9.354 1.00 85.69 96 ASP A CA 1
ATOM 698 C C . ASP A 1 96 ? 0.866 3.648 -10.834 1.00 85.69 96 ASP A C 1
ATOM 700 O O . ASP A 1 96 ? 1.941 3.156 -11.172 1.00 85.69 96 ASP A O 1
ATOM 704 N N . ASN A 1 97 ? -0.070 3.990 -11.723 1.00 82.06 97 ASN A N 1
ATOM 705 C CA . ASN A 1 97 ? 0.127 3.852 -13.170 1.00 82.06 97 ASN A CA 1
ATOM 706 C C . ASN A 1 97 ? 0.682 5.124 -13.833 1.00 82.06 97 ASN A C 1
ATOM 708 O O . ASN A 1 97 ? 0.687 5.222 -15.062 1.00 82.06 97 ASN A O 1
ATOM 712 N N . ARG A 1 98 ? 1.104 6.117 -13.042 1.00 82.62 98 ARG A N 1
ATOM 713 C CA . ARG A 1 98 ? 1.618 7.380 -13.570 1.00 82.62 98 ARG A CA 1
ATOM 714 C C . ARG A 1 98 ? 2.966 7.157 -14.252 1.00 82.62 98 ARG A C 1
ATOM 716 O O . ARG A 1 98 ? 3.886 6.576 -13.681 1.00 82.62 98 ARG A O 1
ATOM 723 N N . THR A 1 99 ? 3.091 7.687 -15.464 1.00 79.94 99 THR A N 1
ATOM 724 C CA . THR A 1 99 ? 4.284 7.533 -16.313 1.00 79.94 99 THR A CA 1
ATOM 725 C C . THR A 1 99 ? 5.162 8.782 -16.369 1.00 79.94 99 THR A C 1
ATOM 727 O O . THR A 1 99 ? 6.211 8.755 -16.996 1.00 79.94 99 THR A O 1
ATOM 730 N N . LEU A 1 100 ? 4.729 9.891 -15.761 1.00 77.94 100 LEU A N 1
ATOM 731 C CA . LEU A 1 100 ? 5.448 11.165 -15.738 1.00 77.94 100 LEU A CA 1
ATOM 732 C C . LEU A 1 100 ? 5.831 11.515 -14.305 1.00 77.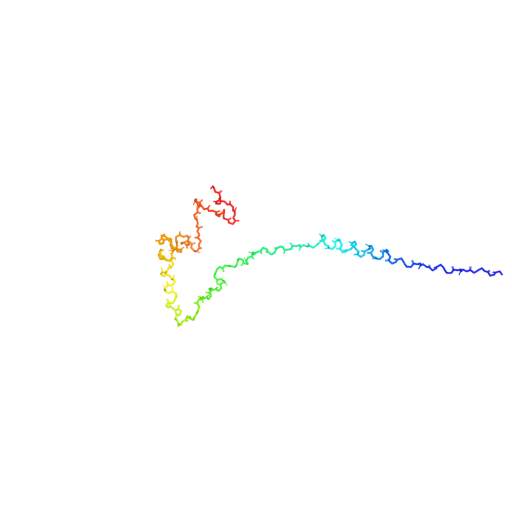94 100 LEU A C 1
ATOM 734 O O . LEU A 1 100 ? 5.031 11.321 -13.390 1.00 77.94 100 LEU A O 1
ATOM 738 N N . ASN A 1 101 ? 7.022 12.095 -14.130 1.00 75.50 101 ASN A N 1
ATOM 739 C CA . ASN A 1 101 ? 7.540 12.519 -12.826 1.00 75.50 101 ASN A CA 1
ATOM 740 C C . ASN A 1 101 ? 7.603 11.366 -11.796 1.00 75.50 101 ASN A C 1
ATOM 742 O O . ASN A 1 101 ? 7.426 11.572 -10.594 1.00 75.50 101 ASN A O 1
ATOM 746 N N . THR A 1 102 ? 7.835 10.148 -12.292 1.00 74.06 102 THR A N 1
ATOM 747 C CA . THR A 1 102 ? 7.985 8.913 -11.518 1.00 74.06 102 THR A CA 1
ATOM 748 C C . THR A 1 102 ? 9.477 8.632 -11.306 1.00 74.06 102 THR A C 1
ATOM 750 O O . THR A 1 102 ? 10.259 8.669 -12.248 1.00 74.06 102 THR A O 1
ATOM 753 N N . LEU A 1 103 ? 9.889 8.333 -10.067 1.00 71.94 103 LEU A N 1
ATOM 754 C CA . LEU A 1 103 ? 11.293 8.019 -9.741 1.00 71.94 103 LEU A CA 1
ATOM 755 C C . LEU A 1 103 ? 11.670 6.551 -10.006 1.00 71.94 103 LEU A C 1
ATOM 757 O O . LEU A 1 103 ? 12.849 6.225 -10.116 1.00 71.94 103 LEU A O 1
ATOM 761 N N . HIS A 1 104 ? 10.682 5.655 -10.057 1.00 69.69 104 HIS A N 1
ATOM 762 C CA . HIS A 1 104 ? 10.888 4.222 -10.239 1.00 69.69 104 HIS A CA 1
ATOM 763 C C . HIS A 1 104 ? 10.579 3.831 -11.692 1.00 69.69 104 HIS A C 1
ATOM 765 O O . HIS A 1 104 ? 9.429 3.958 -12.100 1.00 69.69 104 HIS A O 1
ATOM 771 N N . PRO A 1 105 ? 11.530 3.284 -12.468 1.00 72.56 105 PRO A N 1
ATOM 772 C CA . PRO A 1 105 ? 11.363 3.055 -13.907 1.00 72.56 105 PRO A CA 1
ATOM 773 C C . PRO A 1 105 ? 10.348 1.954 -14.261 1.00 72.56 105 PRO A C 1
ATOM 775 O O . PRO A 1 105 ? 10.167 1.634 -15.428 1.00 72.56 105 PRO A O 1
ATOM 778 N N . GLY A 1 106 ? 9.675 1.371 -13.271 1.00 72.31 106 GLY A N 1
ATOM 779 C CA . GLY A 1 106 ? 8.806 0.213 -13.438 1.00 72.31 106 GLY A CA 1
ATOM 780 C C . GLY A 1 106 ? 9.581 -1.099 -13.428 1.00 72.31 106 GLY A C 1
ATOM 781 O O . GLY A 1 106 ? 10.810 -1.095 -13.505 1.00 72.31 106 GLY A O 1
ATOM 782 N N . PRO A 1 107 ? 8.877 -2.235 -13.320 1.00 71.81 107 PRO A N 1
ATOM 783 C CA . PRO A 1 107 ? 9.495 -3.561 -13.393 1.00 71.81 107 PRO A CA 1
ATOM 784 C C . PRO A 1 107 ? 10.159 -3.843 -14.751 1.00 71.81 107 PRO A C 1
ATOM 786 O O . PRO A 1 107 ? 11.099 -4.627 -14.834 1.00 71.81 107 PRO A O 1
ATOM 789 N N . ASP A 1 108 ? 9.655 -3.209 -15.806 1.00 77.12 108 ASP A N 1
ATOM 790 C CA . ASP A 1 108 ? 10.068 -3.314 -17.207 1.00 77.12 108 ASP A CA 1
ATOM 791 C C . ASP A 1 108 ? 10.987 -2.167 -17.664 1.00 77.12 108 ASP A C 1
ATOM 793 O O . ASP A 1 108 ? 11.504 -2.195 -18.779 1.00 77.12 108 ASP A O 1
ATOM 797 N N . GLY A 1 109 ? 11.240 -1.180 -16.801 1.00 72.75 109 GLY A N 1
ATOM 798 C CA . GLY A 1 109 ? 12.208 -0.115 -17.048 1.00 72.75 109 GLY A CA 1
ATOM 799 C C . GLY A 1 109 ? 11.711 1.050 -17.916 1.00 72.75 109 GLY A C 1
ATOM 800 O O . GLY A 1 109 ? 12.494 1.953 -18.204 1.00 72.75 109 GLY A O 1
ATOM 801 N N . ILE A 1 110 ? 10.442 1.056 -18.339 1.00 71.12 110 ILE A N 1
ATOM 802 C CA . ILE A 1 110 ? 9.920 2.002 -19.342 1.00 71.12 110 ILE A CA 1
ATOM 803 C C . ILE A 1 110 ? 9.471 3.361 -18.781 1.00 71.12 110 ILE A C 1
ATOM 805 O O . ILE A 1 110 ? 9.235 4.281 -19.559 1.00 71.12 110 ILE A O 1
ATOM 809 N N . PHE A 1 111 ? 9.342 3.514 -17.458 1.00 66.75 111 PHE A N 1
ATOM 810 C CA . PHE A 1 111 ? 8.863 4.756 -16.826 1.00 66.75 111 PHE A CA 1
ATOM 811 C C . PHE A 1 111 ? 9.986 5.716 -16.400 1.00 66.75 111 PHE A C 1
ATOM 813 O O . PHE A 1 111 ? 9.703 6.744 -15.789 1.00 66.75 111 PHE A O 1
ATOM 820 N N . ALA A 1 112 ? 11.252 5.405 -16.707 1.00 60.25 112 ALA A N 1
ATOM 821 C CA . ALA A 1 112 ? 12.342 6.378 -16.615 1.00 60.25 112 ALA A CA 1
ATOM 822 C C . ALA A 1 112 ? 12.370 7.232 -17.887 1.00 60.25 112 ALA A C 1
ATOM 824 O O . ALA A 1 112 ? 12.971 6.846 -18.889 1.00 60.25 112 ALA A O 1
ATOM 825 N N . SER A 1 113 ? 11.706 8.384 -17.841 1.00 57.56 113 SER A N 1
ATOM 826 C CA . SER A 1 113 ? 11.869 9.473 -18.813 1.00 57.56 113 SER A CA 1
ATOM 827 C C . SER A 1 113 ? 12.608 10.638 -18.179 1.00 57.56 113 SER A C 1
ATOM 829 O O . SER A 1 113 ? 12.139 11.057 -17.094 1.00 57.56 113 SER A O 1
#

pLDDT: mean 76.72, std 15.07, range [39.97, 97.38]

Sequence (113 aa):
METGHRRSRCRSHPLARAGLALSVLALGLLFMDARVARADGDLAPLSSVGVPKRTGGTIINNAAAIKLGKALFWDEQTGGDGRIACATCHFHNGADNRTLNTLHPGPDGIFAS